Protein AF-K1YYT1-F1 (afdb_monomer_lite)

Foldseek 3Di:
DDPQLVVLQCVCPVVPDDLVVSCVVVVHDSVVSVVSPVVSVVVVVVVCCVPPVVVPPPDD

pLDDT: mean 91.08, std 14.44, range [43.44, 98.44]

Structure (mmCIF, N/CA/C/O backbone):
data_AF-K1YYT1-F1
#
_entry.id   AF-K1YYT1-F1
#
loop_
_atom_site.group_PDB
_atom_site.id
_atom_site.type_symbol
_atom_site.label_atom_id
_atom_site.label_alt_id
_atom_site.label_comp_id
_atom_site.label_asym_id
_atom_site.label_entity_id
_atom_site.label_seq_id
_atom_site.pdbx_PDB_ins_code
_atom_site.Cartn_x
_atom_site.Cartn_y
_atom_site.Cartn_z
_atom_site.occupancy
_atom_site.B_iso_or_equiv
_atom_site.auth_seq_id
_atom_site.auth_comp_id
_atom_site.auth_asym_id
_atom_site.auth_atom_id
_atom_site.pdbx_PDB_model_num
ATOM 1 N N . MET A 1 1 ? 2.129 -7.767 -9.720 1.00 89.00 1 MET A N 1
ATOM 2 C CA . MET A 1 1 ? 1.889 -7.476 -8.301 1.00 89.00 1 MET A CA 1
ATOM 3 C C . MET A 1 1 ? 0.464 -7.910 -8.034 1.00 89.00 1 MET A C 1
ATOM 5 O O . MET A 1 1 ? -0.372 -7.529 -8.848 1.00 89.00 1 MET A O 1
ATOM 9 N N . PRO A 1 2 ? 0.220 -8.735 -7.004 1.00 95.50 2 PRO A N 1
ATOM 10 C CA . PRO A 1 2 ? -1.126 -9.115 -6.576 1.00 95.50 2 PRO A CA 1
ATOM 11 C C . PRO A 1 2 ? -2.004 -7.897 -6.277 1.00 95.50 2 PRO A C 1
ATOM 13 O O . PRO A 1 2 ? -1.486 -6.854 -5.873 1.00 95.50 2 PRO A O 1
ATOM 16 N N . GLU A 1 3 ? -3.312 -8.048 -6.475 1.00 96.62 3 GLU A N 1
ATOM 17 C CA . GLU A 1 3 ? -4.303 -6.969 -6.358 1.00 96.62 3 GLU A CA 1
ATOM 18 C C . GLU A 1 3 ? -4.330 -6.389 -4.935 1.00 96.62 3 GLU A C 1
ATOM 20 O O . GLU A 1 3 ? -4.087 -5.199 -4.766 1.00 96.62 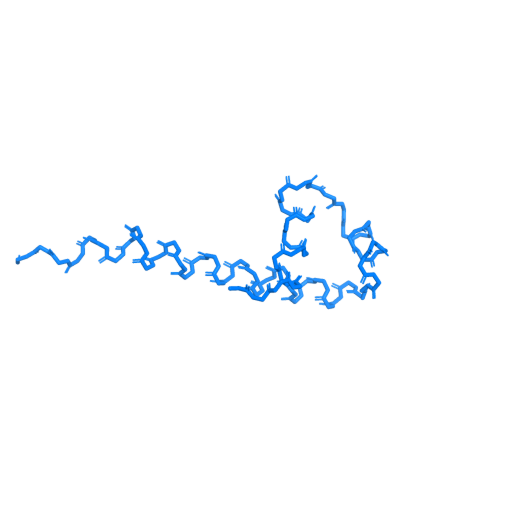3 GLU A O 1
ATOM 25 N N . GLU A 1 4 ? -4.375 -7.242 -3.907 1.00 96.12 4 GLU A N 1
ATOM 26 C CA . GLU A 1 4 ? -4.354 -6.816 -2.500 1.00 96.12 4 GLU A CA 1
ATOM 27 C C . GLU A 1 4 ? -3.143 -5.944 -2.130 1.00 96.12 4 GLU A C 1
ATOM 29 O O . GLU A 1 4 ? -3.269 -4.975 -1.383 1.00 96.12 4 GLU A O 1
ATOM 34 N N . LEU A 1 5 ? -1.953 -6.269 -2.656 1.00 97.75 5 LEU A N 1
ATOM 35 C CA . LEU A 1 5 ? -0.739 -5.480 -2.411 1.00 97.75 5 LEU A CA 1
ATOM 36 C C . LEU A 1 5 ? -0.813 -4.123 -3.109 1.00 97.75 5 LEU A C 1
ATOM 38 O O . LEU A 1 5 ? -0.363 -3.118 -2.559 1.00 97.75 5 LEU A O 1
ATOM 42 N N . LYS A 1 6 ? -1.379 -4.102 -4.322 1.00 97.81 6 LYS A N 1
ATOM 43 C CA . LYS A 1 6 ? -1.587 -2.878 -5.094 1.00 97.81 6 LYS A CA 1
ATOM 44 C C . LYS A 1 6 ? -2.553 -1.955 -4.366 1.00 97.81 6 LYS A C 1
ATOM 46 O O . LYS A 1 6 ? -2.229 -0.789 -4.194 1.00 97.81 6 LYS A O 1
ATOM 51 N N . THR A 1 7 ? -3.686 -2.480 -3.918 1.00 98.00 7 THR A N 1
ATOM 52 C CA . THR A 1 7 ? -4.744 -1.703 -3.270 1.00 98.00 7 THR A CA 1
ATOM 53 C C . THR A 1 7 ? -4.255 -1.103 -1.956 1.00 98.00 7 THR A C 1
ATOM 55 O O . THR A 1 7 ? -4.383 0.102 -1.757 1.00 98.00 7 THR A O 1
ATOM 58 N N . THR A 1 8 ? -3.576 -1.883 -1.104 1.00 98.06 8 THR A N 1
ATOM 59 C CA . THR A 1 8 ? -2.974 -1.339 0.127 1.00 98.06 8 THR A CA 1
ATOM 60 C C . THR A 1 8 ? -1.911 -0.271 -0.168 1.00 98.06 8 THR A C 1
ATOM 62 O O . THR A 1 8 ? -1.872 0.750 0.515 1.00 98.06 8 THR A O 1
ATOM 65 N N . TYR A 1 9 ? -1.067 -0.467 -1.187 1.00 98.00 9 TYR A N 1
ATOM 66 C CA . TYR A 1 9 ? -0.057 0.525 -1.575 1.00 98.00 9 TYR A CA 1
ATOM 67 C C . TYR A 1 9 ? -0.675 1.815 -2.123 1.00 98.00 9 TYR A C 1
ATOM 69 O O . TYR A 1 9 ? -0.252 2.894 -1.730 1.00 98.00 9 TYR A O 1
ATOM 77 N N . LEU A 1 10 ? -1.684 1.724 -2.995 1.00 98.00 10 LEU A N 1
ATOM 78 C CA . LEU A 1 10 ? -2.365 2.900 -3.541 1.00 98.00 10 LEU A CA 1
ATOM 79 C C . LEU A 1 10 ? -2.945 3.756 -2.413 1.00 98.00 10 LEU A C 1
ATOM 81 O O . LEU A 1 10 ? -2.609 4.930 -2.318 1.00 98.00 10 LEU A O 1
ATOM 85 N N . LEU A 1 11 ? -3.712 3.151 -1.504 1.00 98.06 11 LEU A N 1
ATOM 86 C CA . LEU A 1 11 ? -4.324 3.880 -0.393 1.00 98.06 11 LEU A CA 1
ATOM 87 C C . LEU A 1 11 ? -3.281 4.529 0.535 1.00 98.06 11 LEU A C 1
ATOM 89 O O . LEU A 1 11 ? -3.420 5.689 0.909 1.00 98.06 11 LEU A O 1
ATOM 93 N N . LYS A 1 12 ? -2.210 3.808 0.897 1.00 97.69 12 LYS A N 1
ATOM 94 C CA . LYS A 1 12 ? -1.218 4.307 1.865 1.00 97.69 12 LYS A CA 1
ATOM 95 C C . LYS A 1 12 ? -0.217 5.301 1.273 1.00 97.69 12 LYS A C 1
ATOM 97 O O . LYS A 1 12 ? 0.131 6.276 1.944 1.00 97.69 12 LYS A O 1
ATOM 102 N N . ASP A 1 13 ? 0.333 4.984 0.104 1.00 96.81 13 ASP A N 1
ATOM 103 C CA . ASP A 1 13 ? 1.489 5.668 -0.482 1.00 96.81 13 ASP A CA 1
ATOM 104 C C . ASP A 1 13 ? 1.089 6.680 -1.569 1.00 96.81 13 ASP A C 1
ATOM 106 O O . ASP A 1 13 ? 1.819 7.650 -1.752 1.00 96.81 13 ASP A O 1
ATOM 110 N N . MET A 1 14 ? -0.033 6.484 -2.280 1.00 96.81 14 MET A N 1
ATOM 111 C CA . MET A 1 14 ? -0.498 7.421 -3.321 1.00 96.81 14 MET A CA 1
ATOM 112 C C . MET A 1 14 ? -1.606 8.347 -2.812 1.00 96.81 14 MET A C 1
ATOM 114 O O . MET A 1 14 ? -1.495 9.557 -2.966 1.00 96.81 14 MET A O 1
ATOM 118 N N . GLU A 1 15 ? -2.634 7.794 -2.167 1.00 97.12 15 GLU A N 1
ATOM 119 C CA . GLU A 1 15 ? -3.768 8.565 -1.629 1.00 97.12 15 GLU A CA 1
ATOM 120 C C . GLU A 1 15 ? -3.468 9.172 -0.246 1.00 97.12 15 GLU A C 1
ATOM 122 O O . GLU A 1 15 ? -4.192 10.038 0.235 1.00 97.12 15 GLU A O 1
ATOM 127 N N . GLY A 1 16 ? -2.384 8.738 0.407 1.00 96.19 16 GLY A N 1
ATOM 128 C CA . GLY A 1 16 ? -1.889 9.349 1.641 1.00 96.19 16 GLY A CA 1
ATOM 129 C C . GLY A 1 16 ? -2.678 9.016 2.911 1.00 96.19 16 GLY A C 1
ATOM 130 O O . GLY A 1 16 ? -2.416 9.643 3.937 1.00 96.19 16 GLY A O 1
ATOM 131 N N . LEU A 1 17 ? -3.575 8.021 2.887 1.00 98.12 17 LEU A N 1
ATOM 132 C CA . LEU A 1 17 ? -4.345 7.606 4.067 1.00 98.12 17 LEU A CA 1
ATOM 133 C C . LEU A 1 17 ? -3.423 7.224 5.235 1.00 98.12 17 LEU A C 1
ATOM 135 O O . LEU A 1 17 ? -2.310 6.709 5.044 1.00 98.12 17 LEU A O 1
ATOM 139 N N . SER A 1 18 ? -3.894 7.437 6.461 1.00 98.06 18 SER A N 1
ATOM 140 C CA . SER A 1 18 ? -3.233 6.963 7.681 1.00 98.06 18 SER A CA 1
ATOM 141 C C . SER A 1 18 ? -3.192 5.429 7.760 1.00 98.06 18 SER A C 1
ATOM 143 O O . SER A 1 18 ? -3.865 4.718 7.012 1.00 98.06 18 SER A O 1
ATOM 145 N N . GLU A 1 19 ? -2.362 4.880 8.654 1.00 97.69 19 GLU A N 1
ATOM 146 C CA . GLU A 1 19 ? -2.302 3.424 8.841 1.00 97.69 19 GLU A CA 1
ATOM 147 C C . GLU A 1 19 ? -3.644 2.871 9.339 1.00 97.69 19 GLU A C 1
ATOM 149 O O . GLU A 1 19 ? -4.060 1.792 8.918 1.00 97.69 19 GLU A O 1
ATOM 154 N N . GLU A 1 20 ? -4.302 3.618 10.223 1.00 98.06 20 GLU A N 1
ATOM 155 C CA . GLU A 1 20 ? -5.603 3.323 10.811 1.00 98.06 20 GLU A CA 1
ATOM 156 C C . GLU A 1 20 ? -6.695 3.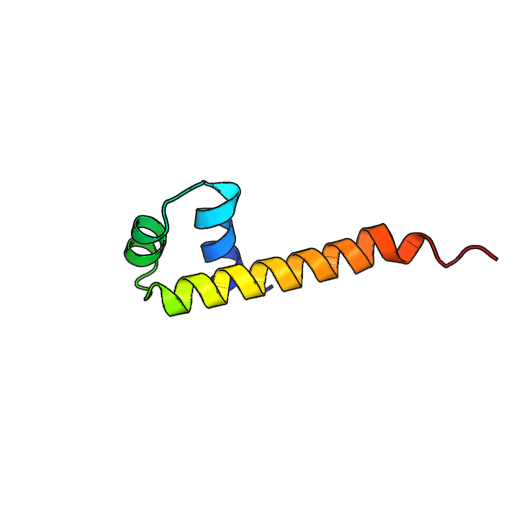261 9.741 1.00 98.06 20 GLU A C 1
ATOM 158 O O . GLU A 1 20 ? -7.329 2.217 9.597 1.00 98.06 20 GLU A O 1
ATOM 163 N N . GLU A 1 21 ? -6.837 4.307 8.922 1.00 98.25 21 GLU A N 1
ATOM 164 C CA . GLU A 1 21 ? -7.852 4.365 7.859 1.00 98.25 21 GLU A CA 1
ATOM 165 C C . GLU A 1 21 ? -7.684 3.226 6.850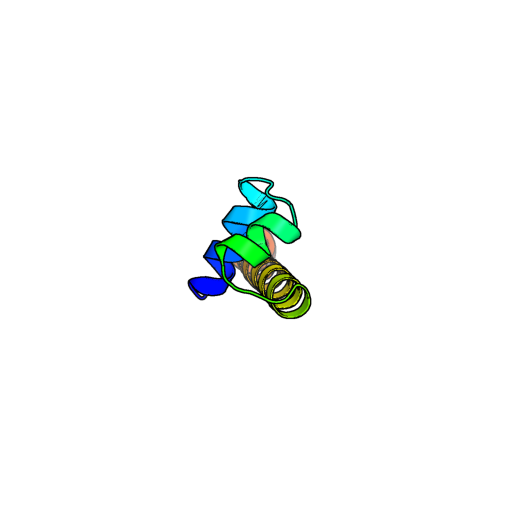 1.00 98.25 21 GLU A C 1
ATOM 167 O O . GLU A 1 21 ? -8.666 2.610 6.436 1.00 98.25 21 GLU A O 1
ATOM 172 N N . VAL A 1 22 ? -6.445 2.886 6.472 1.00 98.31 22 VAL A N 1
ATOM 173 C CA . VAL A 1 22 ? -6.184 1.753 5.568 1.00 98.31 22 VAL A CA 1
ATOM 174 C C . VAL A 1 22 ? -6.578 0.425 6.219 1.00 98.31 22 VAL A C 1
ATOM 176 O O . VAL A 1 22 ? -7.138 -0.445 5.550 1.00 98.31 22 VAL A O 1
ATOM 179 N N . CYS A 1 23 ? -6.282 0.246 7.509 1.00 98.25 23 CYS A N 1
ATOM 180 C CA . CYS A 1 23 ? -6.641 -0.968 8.241 1.00 98.25 23 CYS A CA 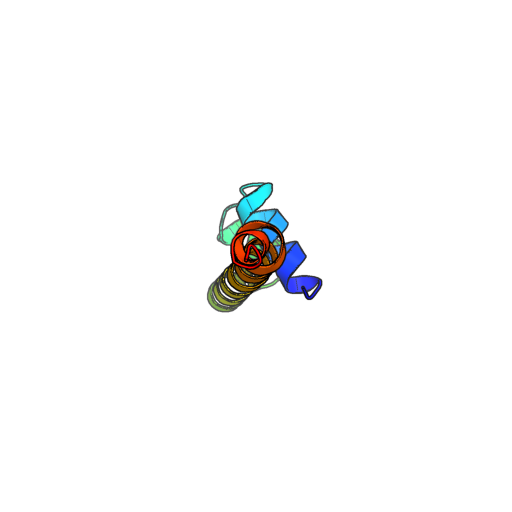1
ATOM 181 C C . CYS A 1 23 ? -8.158 -1.123 8.371 1.00 98.25 23 CYS A C 1
ATOM 183 O O . CYS A 1 23 ? -8.666 -2.215 8.130 1.00 98.25 23 CYS A O 1
ATOM 185 N N . GLU A 1 24 ? -8.872 -0.047 8.692 1.00 98.31 24 GLU A N 1
ATOM 186 C CA . GLU A 1 24 ? -10.334 -0.037 8.785 1.00 98.31 24 GLU A CA 1
ATOM 187 C C . GLU A 1 24 ? -10.984 -0.280 7.418 1.00 98.31 24 GLU A C 1
ATOM 189 O O . GLU A 1 24 ? -11.829 -1.164 7.288 1.00 98.31 24 GLU A O 1
ATOM 194 N N . THR A 1 25 ? -10.517 0.417 6.377 1.00 97.75 25 THR A N 1
ATOM 195 C CA . THR A 1 25 ? -11.042 0.295 5.005 1.00 97.75 25 THR A CA 1
ATOM 196 C C . THR A 1 25 ? -10.892 -1.122 4.453 1.00 97.75 25 THR A C 1
ATOM 198 O O . THR A 1 25 ? -11.771 -1.617 3.750 1.00 97.75 25 THR A O 1
ATOM 201 N N . LEU A 1 26 ? -9.771 -1.787 4.747 1.00 97.38 26 LEU A N 1
ATOM 202 C CA . LEU A 1 26 ? -9.448 -3.106 4.198 1.00 97.38 26 LEU A CA 1
ATOM 203 C C . LEU A 1 26 ? -9.704 -4.267 5.173 1.00 97.38 26 LEU A C 1
ATOM 205 O O . LEU A 1 26 ? -9.427 -5.414 4.818 1.00 97.38 26 LEU A O 1
ATOM 209 N N . GLY A 1 27 ? -10.182 -3.996 6.391 1.00 98.00 27 GLY A N 1
ATOM 210 C CA . GLY A 1 27 ? -10.384 -5.012 7.429 1.00 98.00 27 GLY A CA 1
ATOM 211 C C . GLY A 1 27 ? -9.093 -5.732 7.838 1.00 98.00 27 GLY A C 1
ATOM 212 O O . GLY A 1 27 ? -9.084 -6.948 8.025 1.00 98.00 27 GLY A O 1
ATOM 213 N N . LEU A 1 28 ? -7.975 -5.006 7.927 1.00 97.81 28 LEU A N 1
ATOM 214 C CA . LEU A 1 28 ? -6.650 -5.565 8.202 1.00 97.81 28 LEU A CA 1
ATOM 215 C C . LEU A 1 28 ? -6.157 -5.232 9.604 1.00 97.81 28 LEU A C 1
ATOM 217 O O . LEU A 1 28 ? -6.453 -4.189 10.175 1.00 97.81 28 LEU A O 1
ATOM 221 N N . THR A 1 29 ? -5.273 -6.083 10.120 1.00 98.44 29 THR A N 1
ATOM 222 C CA . THR A 1 29 ? -4.408 -5.690 11.234 1.00 98.44 29 THR A CA 1
ATOM 223 C C . THR A 1 29 ? -3.282 -4.783 10.731 1.00 98.44 29 THR A C 1
ATOM 225 O O . THR A 1 29 ? -2.810 -4.927 9.597 1.00 98.44 29 THR A O 1
ATOM 228 N N . LYS A 1 30 ? -2.753 -3.913 11.604 1.00 97.88 30 LYS A N 1
ATOM 229 C CA . LYS A 1 30 ? -1.581 -3.074 11.282 1.00 97.88 30 LYS A CA 1
ATOM 230 C C . LYS A 1 30 ? -0.385 -3.895 10.785 1.00 97.88 30 LYS A C 1
ATOM 232 O O . LYS A 1 30 ? 0.316 -3.471 9.871 1.00 97.88 30 LYS A O 1
ATOM 237 N N . SER A 1 31 ? -0.172 -5.088 11.350 1.00 98.12 31 SER A N 1
ATOM 238 C CA . SER A 1 31 ? 0.893 -6.008 10.922 1.00 98.12 31 SER A CA 1
ATOM 239 C C . SER A 1 31 ? 0.681 -6.501 9.486 1.00 98.12 31 SER A C 1
ATOM 241 O O . SER A 1 31 ? 1.588 -6.414 8.655 1.00 98.12 31 SER A O 1
ATOM 243 N N . ALA A 1 32 ? -0.538 -6.942 9.152 1.00 98.06 32 ALA A N 1
ATOM 244 C CA . ALA A 1 32 ? -0.874 -7.369 7.797 1.00 98.06 32 ALA A CA 1
ATOM 245 C C . ALA A 1 32 ? -0.717 -6.221 6.787 1.00 98.06 32 ALA A C 1
ATOM 247 O O . ALA A 1 32 ? -0.105 -6.416 5.736 1.00 98.06 32 ALA A O 1
ATOM 248 N N . MET A 1 33 ? -1.187 -5.017 7.126 1.00 98.31 33 MET A N 1
ATOM 249 C CA . MET A 1 33 ? -1.033 -3.821 6.291 1.00 98.31 33 MET A CA 1
ATOM 250 C C . MET A 1 33 ? 0.448 -3.505 6.022 1.00 98.31 33 MET A C 1
ATOM 252 O O . MET A 1 33 ? 0.846 -3.400 4.860 1.00 98.31 33 MET A O 1
ATOM 256 N N . LYS A 1 34 ? 1.293 -3.457 7.062 1.00 97.88 34 LYS A N 1
ATOM 257 C CA . LYS A 1 34 ? 2.738 -3.187 6.922 1.00 97.88 34 LYS A CA 1
ATOM 258 C C . LYS A 1 34 ? 3.436 -4.218 6.044 1.00 97.88 34 LYS A C 1
ATOM 260 O O . LYS A 1 34 ? 4.215 -3.851 5.161 1.00 97.88 34 LYS A O 1
ATOM 265 N N . ASN A 1 35 ? 3.100 -5.495 6.221 1.00 98.44 35 ASN A N 1
ATOM 266 C CA . ASN A 1 35 ? 3.611 -6.569 5.374 1.00 98.44 35 ASN A CA 1
ATOM 267 C C . ASN A 1 35 ? 3.200 -6.374 3.909 1.00 98.44 35 ASN A C 1
ATOM 269 O O . ASN A 1 35 ? 4.030 -6.538 3.011 1.00 98.44 35 ASN A O 1
ATOM 273 N N . ARG A 1 36 ? 1.942 -5.994 3.649 1.00 98.19 36 ARG A N 1
ATOM 274 C CA . ARG A 1 36 ? 1.458 -5.751 2.284 1.00 98.19 36 ARG A CA 1
ATOM 275 C C . ARG A 1 36 ? 2.180 -4.577 1.624 1.00 98.19 36 ARG A C 1
ATOM 277 O O . ARG A 1 36 ? 2.701 -4.736 0.521 1.00 98.19 36 ARG A O 1
ATOM 284 N N . VAL A 1 37 ? 2.285 -3.443 2.315 1.00 98.06 37 VAL A N 1
ATOM 285 C CA . VAL A 1 37 ? 2.982 -2.244 1.820 1.00 98.06 37 VAL A CA 1
ATOM 286 C C . VAL A 1 37 ? 4.452 -2.536 1.530 1.00 98.06 37 VAL A C 1
ATOM 288 O O . VAL A 1 37 ? 4.949 -2.206 0.452 1.00 98.06 37 VAL A O 1
ATOM 291 N N . HIS A 1 38 ? 5.152 -3.209 2.446 1.00 98.12 38 HIS A N 1
ATOM 292 C CA . HIS A 1 38 ? 6.555 -3.563 2.247 1.00 98.12 38 HIS A CA 1
ATOM 293 C C . HIS A 1 38 ? 6.750 -4.442 1.004 1.00 98.12 38 HIS A C 1
ATOM 295 O O . HIS A 1 38 ? 7.576 -4.136 0.141 1.00 98.12 38 HIS A O 1
ATOM 301 N N . ARG A 1 39 ? 5.940 -5.499 0.858 1.00 98.31 39 ARG A N 1
ATOM 302 C CA . ARG A 1 39 ? 6.010 -6.387 -0.312 1.00 98.31 39 ARG A CA 1
ATOM 303 C C . ARG A 1 39 ? 5.657 -5.657 -1.608 1.00 98.31 39 ARG A C 1
ATOM 305 O O . ARG A 1 39 ? 6.308 -5.898 -2.622 1.00 98.31 39 ARG A O 1
ATOM 312 N N . ALA A 1 40 ? 4.682 -4.748 -1.584 1.00 98.19 40 ALA A N 1
ATOM 313 C CA . ALA A 1 40 ? 4.345 -3.919 -2.738 1.00 98.19 40 ALA A CA 1
ATOM 314 C C . ALA A 1 40 ? 5.540 -3.059 -3.184 1.00 98.19 40 ALA A C 1
ATOM 316 O O . ALA A 1 40 ? 5.906 -3.078 -4.362 1.00 98.19 40 ALA A O 1
ATOM 317 N N . ARG A 1 41 ? 6.209 -2.383 -2.238 1.00 97.31 41 ARG A N 1
ATOM 318 C CA . ARG A 1 41 ? 7.404 -1.564 -2.507 1.00 97.31 41 ARG A CA 1
ATOM 319 C C . ARG A 1 41 ? 8.552 -2.383 -3.081 1.00 97.31 41 ARG A C 1
ATOM 321 O O . ARG A 1 41 ? 9.169 -1.938 -4.043 1.00 97.31 41 ARG A O 1
ATOM 328 N N . LEU A 1 42 ? 8.813 -3.580 -2.552 1.00 97.62 42 LEU A N 1
ATOM 329 C CA . LEU A 1 42 ? 9.843 -4.472 -3.098 1.00 97.62 42 LEU A CA 1
ATOM 330 C C . LEU A 1 42 ? 9.554 -4.858 -4.553 1.00 97.62 42 LEU A C 1
ATOM 332 O O . LEU A 1 42 ? 10.435 -4.754 -5.402 1.00 97.62 42 LEU A O 1
ATOM 336 N N . ILE A 1 43 ? 8.312 -5.243 -4.862 1.00 96.75 43 ILE A N 1
ATOM 337 C CA . ILE A 1 43 ? 7.919 -5.608 -6.231 1.00 96.75 43 ILE A CA 1
ATOM 338 C C . ILE A 1 43 ? 8.047 -4.407 -7.175 1.00 96.75 43 ILE A C 1
ATOM 340 O O . ILE A 1 43 ? 8.504 -4.559 -8.309 1.00 96.75 43 ILE A O 1
ATOM 344 N N . LEU A 1 44 ? 7.629 -3.215 -6.739 1.00 95.38 44 LEU A N 1
ATOM 345 C CA . LEU A 1 44 ? 7.752 -1.994 -7.536 1.00 95.38 44 LEU A CA 1
ATOM 346 C C . LEU A 1 44 ? 9.215 -1.630 -7.771 1.00 95.38 44 LEU A C 1
ATOM 348 O O . LEU A 1 44 ? 9.593 -1.390 -8.914 1.00 95.38 44 LEU A O 1
ATOM 352 N N . ARG A 1 45 ? 10.043 -1.670 -6.726 1.00 94.88 45 ARG A N 1
ATOM 353 C CA . ARG A 1 45 ? 11.482 -1.431 -6.825 1.00 94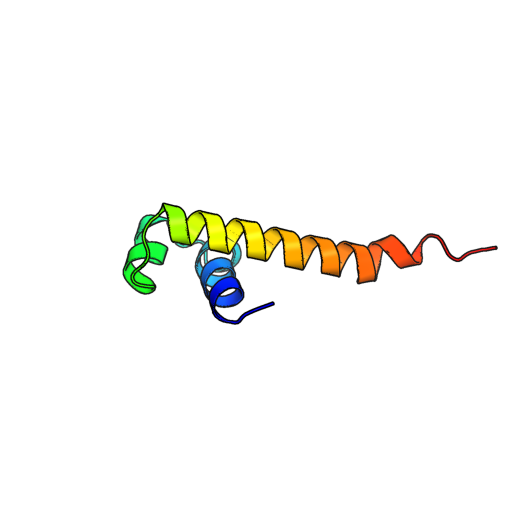.88 45 ARG A CA 1
ATOM 354 C C . ARG A 1 45 ? 12.137 -2.387 -7.815 1.00 94.88 45 ARG A C 1
ATOM 356 O O . ARG A 1 45 ? 12.785 -1.915 -8.738 1.00 94.88 45 ARG A O 1
ATOM 363 N N . GLN A 1 46 ? 11.899 -3.692 -7.692 1.00 94.38 46 GLN A N 1
ATOM 364 C CA . GLN A 1 46 ? 12.461 -4.687 -8.608 1.00 94.38 46 GLN A CA 1
ATOM 365 C C . GLN A 1 46 ? 12.047 -4.422 -10.063 1.00 94.38 46 GLN A C 1
ATOM 367 O O . GLN A 1 46 ? 12.866 -4.484 -10.972 1.00 94.38 46 GLN A O 1
ATOM 372 N N . ARG A 1 47 ? 10.781 -4.052 -10.297 1.00 92.69 47 ARG A N 1
ATOM 373 C CA . ARG A 1 47 ? 10.294 -3.695 -11.640 1.00 92.69 47 ARG A CA 1
ATOM 374 C C . ARG A 1 47 ? 10.947 -2.435 -12.189 1.00 92.69 47 ARG A C 1
ATOM 376 O O . ARG A 1 47 ? 11.185 -2.368 -13.391 1.00 92.69 47 ARG A O 1
ATOM 383 N N . LEU A 1 48 ? 11.176 -1.432 -11.345 1.00 92.38 48 LEU A N 1
ATOM 384 C CA . LEU A 1 48 ? 11.874 -0.216 -11.748 1.00 92.38 48 LEU A CA 1
ATOM 385 C C . LEU A 1 48 ? 13.339 -0.529 -12.060 1.00 92.38 48 LEU A C 1
ATOM 387 O O . LEU A 1 48 ? 13.813 -0.135 -13.120 1.00 92.38 48 LEU A O 1
ATOM 391 N N . GLU A 1 49 ? 14.013 -1.297 -11.202 1.00 92.62 49 GLU A N 1
ATOM 392 C CA . GLU A 1 49 ? 15.373 -1.813 -11.408 1.00 92.62 49 GLU A CA 1
ATOM 393 C C . GLU A 1 49 ? 15.498 -2.559 -12.742 1.00 92.62 49 GLU A C 1
ATOM 395 O O . GLU A 1 49 ? 16.355 -2.225 -13.560 1.00 92.62 49 GLU A O 1
ATOM 400 N N . ASP A 1 50 ? 14.590 -3.493 -13.021 1.00 90.25 50 ASP A N 1
ATOM 401 C CA . ASP A 1 50 ? 14.585 -4.260 -14.267 1.00 90.25 50 ASP A CA 1
ATOM 402 C C . ASP A 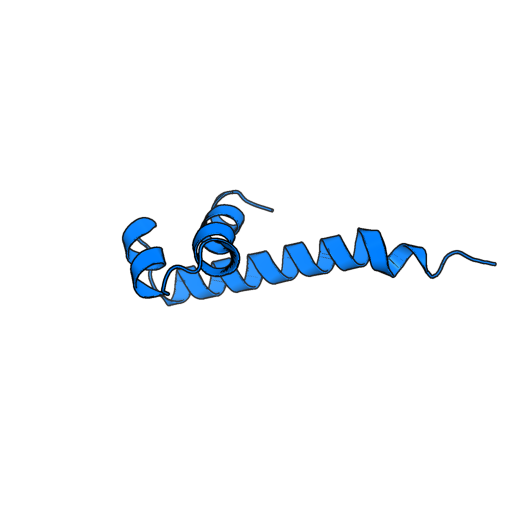1 50 ? 14.324 -3.394 -15.505 1.00 90.25 50 ASP A C 1
ATOM 404 O O . ASP A 1 50 ? 14.938 -3.607 -16.550 1.00 90.25 50 ASP A O 1
ATOM 408 N N . LYS A 1 51 ? 13.415 -2.417 -15.411 1.00 86.62 51 LYS A N 1
ATOM 409 C CA . LYS A 1 51 ? 13.019 -1.598 -16.564 1.00 86.62 51 LYS A CA 1
ATOM 410 C C . LYS A 1 51 ? 13.982 -0.460 -16.866 1.00 86.62 51 LYS A C 1
ATOM 412 O O . LYS A 1 51 ? 14.225 -0.190 -18.038 1.00 86.62 51 LYS A O 1
ATOM 417 N N . PHE A 1 52 ? 14.487 0.215 -15.839 1.00 84.25 52 PHE A N 1
ATOM 418 C CA . PHE A 1 52 ? 15.209 1.479 -15.983 1.00 84.25 52 PHE A CA 1
ATOM 419 C C . PHE A 1 52 ? 16.692 1.362 -15.641 1.00 84.25 52 PHE A C 1
ATOM 421 O O . PHE A 1 52 ? 17.505 2.036 -16.262 1.00 84.25 52 PHE A O 1
ATOM 428 N N . PHE A 1 53 ? 17.065 0.487 -14.706 1.00 74.69 53 PHE A N 1
ATOM 429 C CA . PHE A 1 53 ? 18.446 0.414 -14.223 1.00 74.69 53 PHE A CA 1
ATOM 430 C C . PHE A 1 53 ? 19.252 -0.715 -14.892 1.00 74.69 53 PHE A C 1
ATOM 432 O O . PHE A 1 53 ? 20.446 -0.552 -15.126 1.00 74.69 53 PHE A O 1
ATOM 439 N N . LYS A 1 54 ? 18.618 -1.821 -15.315 1.00 63.84 54 LYS A N 1
ATOM 440 C CA . LYS A 1 54 ? 19.287 -2.897 -16.081 1.00 63.84 54 LYS A CA 1
ATOM 441 C C . LYS A 1 54 ? 19.550 -2.577 -17.560 1.00 63.84 54 LYS A C 1
ATOM 443 O O . LYS A 1 54 ? 20.279 -3.323 -18.208 1.00 63.84 54 LYS A O 1
ATOM 448 N N . GLN A 1 55 ? 19.022 -1.476 -18.103 1.00 57.44 55 GLN A N 1
ATOM 449 C CA . GLN A 1 55 ? 19.352 -1.038 -19.471 1.00 57.44 55 GLN A CA 1
ATOM 450 C C . GLN A 1 55 ? 20.742 -0.375 -19.579 1.00 57.44 55 GLN A C 1
ATOM 452 O O . GLN A 1 55 ? 21.241 -0.199 -20.685 1.00 57.44 55 GLN A O 1
ATOM 457 N N . GLY A 1 56 ? 21.405 -0.069 -18.456 1.00 54.44 56 GLY A N 1
ATOM 458 C CA . GLY A 1 56 ? 22.728 0.569 -18.435 1.00 54.44 56 GLY A CA 1
ATOM 459 C C . GLY A 1 56 ? 23.939 -0.367 -18.560 1.00 54.44 56 GLY A C 1
ATOM 460 O O . GLY A 1 56 ? 25.054 0.126 -18.669 1.00 54.44 56 GLY A O 1
ATOM 461 N N . THR A 1 57 ? 23.766 -1.696 -18.549 1.00 55.19 57 THR A N 1
ATOM 462 C CA . THR A 1 57 ? 24.894 -2.660 -18.541 1.00 55.19 57 THR A CA 1
ATOM 463 C C . THR A 1 57 ? 24.974 -3.563 -19.774 1.00 55.19 57 THR A C 1
ATOM 465 O O . THR A 1 57 ? 25.731 -4.530 -19.791 1.00 55.19 57 THR A O 1
ATOM 468 N N . LYS A 1 58 ? 24.246 -3.235 -20.849 1.00 53.81 58 LYS A N 1
ATOM 469 C CA . LYS A 1 58 ? 24.491 -3.795 -22.189 1.00 53.81 58 LYS A CA 1
ATOM 470 C C . LYS A 1 58 ? 24.926 -2.696 -23.156 1.00 53.81 58 LYS A C 1
ATOM 472 O O . LYS A 1 58 ? 24.227 -2.385 -24.112 1.00 53.81 58 LYS A O 1
ATOM 477 N N . SER A 1 59 ? 26.102 -2.131 -22.918 1.00 43.44 59 SER A N 1
ATOM 478 C CA . SER A 1 59 ? 26.885 -1.502 -23.977 1.00 43.44 59 SER A CA 1
ATOM 479 C C . SER A 1 59 ? 28.311 -2.033 -23.869 1.00 43.44 59 SER A C 1
ATOM 481 O O . SER A 1 59 ? 28.963 -1.775 -22.867 1.00 43.44 59 SER A O 1
ATOM 483 N N . ARG A 1 60 ? 28.658 -2.856 -24.869 1.00 45.34 60 ARG A N 1
ATOM 484 C CA . ARG A 1 60 ? 29.978 -3.244 -25.402 1.00 45.34 60 ARG A CA 1
ATOM 485 C C . ARG A 1 60 ? 31.181 -3.301 -24.464 1.00 45.34 60 ARG A C 1
ATOM 487 O O . ARG A 1 60 ? 31.610 -2.238 -23.978 1.00 45.34 60 ARG A O 1
#

Secondary structure (DSSP, 8-state):
--HHHHHHHIIIIIS---HHHHHHHHT--HHHHHHHHHHHHHHHHHHHIIIIIGGGG---

Radius of gyration: 14.68 Å; chains: 1; bounding box: 41×18×37 Å

Sequence (60 aa):
MPEELKTTYLLKDMEGLSEEEVCETLGLTKSAMKNRVHRARLILRQRLEDKFFKQGTKSR